Protein AF-A0A1I7JV05-F1 (afdb_monomer_lite)

pLDDT: mean 83.7, std 10.33, range [48.34, 94.06]

Secondary structure (DSSP, 8-state):
-EEEEEEEEEE-S-TTT--HHHHHHHHHHHHHHT-SEETTEEEEE----SSS-HHHHHHHHHHHHTT-EEEEEEETTEEEEEEEEEEEEE--

Radius of gyration: 12.63 Å; chains: 1; bounding box: 34×30×35 Å

Sequence (92 aa):
MKKYDITDMYSFLPKKELGLDNVKKIFLKSASNALNEIDGYTVIGYDEVSGYPENVVLLSQELISEKKKVAIIKKEDVVTAIVGYREIGRDG

Structure (mmCIF, N/CA/C/O backbone):
data_AF-A0A1I7JV05-F1
#
_entry.id   AF-A0A1I7JV05-F1
#
loop_
_atom_site.group_PDB
_atom_site.id
_atom_site.type_symbol
_atom_site.label_atom_id
_atom_site.label_alt_id
_atom_site.label_comp_id
_atom_site.label_asym_id
_atom_site.label_entity_id
_atom_site.label_seq_id
_atom_site.pdbx_PDB_ins_code
_atom_site.Cartn_x
_atom_site.Cartn_y
_atom_site.Cartn_z
_atom_site.occupancy
_atom_site.B_iso_or_equiv
_atom_site.auth_seq_id
_atom_site.auth_comp_id
_atom_site.auth_asym_id
_atom_site.auth_atom_id
_atom_site.pdbx_PDB_model_num
ATOM 1 N N . MET A 1 1 ? 14.388 7.260 -15.134 1.00 63.91 1 MET A N 1
ATOM 2 C CA . MET A 1 1 ? 13.488 7.204 -13.950 1.00 63.91 1 MET A CA 1
ATOM 3 C C . MET A 1 1 ? 13.014 5.769 -13.770 1.00 63.91 1 MET A C 1
ATOM 5 O O . MET A 1 1 ? 12.821 5.099 -14.778 1.00 63.91 1 MET A O 1
ATOM 9 N N . LYS A 1 2 ? 12.880 5.269 -12.534 1.00 71.75 2 LYS A N 1
ATOM 10 C CA . LYS A 1 2 ? 12.311 3.929 -12.311 1.00 71.75 2 LYS A CA 1
ATOM 11 C C . LYS A 1 2 ? 10.830 3.952 -12.683 1.00 71.75 2 LYS A C 1
ATOM 13 O O . LYS A 1 2 ? 10.121 4.862 -12.262 1.00 71.75 2 LYS A O 1
ATOM 18 N N . LYS A 1 3 ? 10.386 2.984 -13.482 1.00 81.81 3 LYS A N 1
ATOM 19 C CA . LYS A 1 3 ? 8.974 2.821 -13.829 1.00 81.81 3 LYS A CA 1
ATOM 20 C C . LYS A 1 3 ? 8.380 1.695 -12.988 1.00 81.81 3 LYS A C 1
ATOM 22 O O . LYS A 1 3 ? 8.968 0.619 -12.871 1.00 81.81 3 LYS A O 1
ATOM 27 N N . TYR A 1 4 ? 7.208 1.955 -12.424 1.00 86.81 4 TYR A N 1
ATOM 28 C CA . TYR A 1 4 ? 6.473 1.002 -11.603 1.00 86.81 4 TYR A CA 1
ATOM 29 C C . TYR A 1 4 ? 5.100 0.755 -12.213 1.00 86.81 4 TYR A C 1
ATOM 31 O O . TYR A 1 4 ? 4.422 1.699 -12.622 1.00 86.81 4 TYR A O 1
ATOM 39 N N . ASP A 1 5 ? 4.707 -0.509 -12.250 1.00 88.38 5 ASP A N 1
ATOM 40 C CA . ASP A 1 5 ? 3.361 -0.940 -12.599 1.00 88.38 5 ASP A CA 1
ATOM 41 C C . ASP A 1 5 ? 2.629 -1.350 -11.325 1.00 88.38 5 ASP A C 1
ATOM 43 O O . ASP A 1 5 ? 3.169 -2.109 -10.517 1.00 88.38 5 ASP A O 1
ATOM 47 N N . ILE A 1 6 ? 1.424 -0.819 -11.130 1.00 90.94 6 ILE A N 1
ATOM 48 C CA . ILE A 1 6 ? 0.578 -1.171 -9.991 1.00 90.94 6 ILE A CA 1
ATOM 49 C C . ILE A 1 6 ? -0.315 -2.325 -10.417 1.00 90.94 6 ILE A C 1
ATOM 51 O O . ILE A 1 6 ? -1.103 -2.182 -11.350 1.00 90.94 6 ILE A O 1
ATOM 55 N N . THR A 1 7 ? -0.206 -3.442 -9.710 1.00 90.75 7 THR A N 1
ATOM 56 C CA . THR A 1 7 ? -0.929 -4.677 -10.017 1.00 90.75 7 THR A CA 1
ATOM 57 C C . THR A 1 7 ? -2.220 -4.789 -9.241 1.00 90.75 7 THR A C 1
ATOM 59 O O . THR A 1 7 ? -3.224 -5.235 -9.781 1.00 90.75 7 THR A O 1
ATOM 62 N N . ASP A 1 8 ? -2.182 -4.361 -7.983 1.00 91.38 8 ASP A N 1
ATOM 63 C CA . ASP A 1 8 ? -3.247 -4.571 -7.019 1.00 91.38 8 ASP A CA 1
ATOM 64 C C . ASP A 1 8 ? -3.346 -3.340 -6.124 1.00 91.38 8 ASP A C 1
ATOM 66 O O . ASP A 1 8 ? -2.334 -2.745 -5.744 1.00 91.38 8 ASP A O 1
ATOM 70 N N . MET A 1 9 ? -4.571 -2.945 -5.789 1.00 91.00 9 MET A N 1
ATOM 71 C CA . MET A 1 9 ? -4.826 -1.845 -4.865 1.00 91.00 9 MET A CA 1
ATOM 72 C C . MET A 1 9 ? -5.990 -2.198 -3.955 1.00 91.00 9 MET A C 1
ATOM 74 O O . MET A 1 9 ? -7.114 -2.394 -4.417 1.00 91.00 9 MET A O 1
ATOM 78 N N . TYR A 1 10 ? -5.721 -2.197 -2.657 1.00 88.69 10 TYR A N 1
ATOM 79 C CA . TYR A 1 10 ? -6.720 -2.388 -1.617 1.00 88.69 10 TYR A CA 1
ATOM 80 C C . TYR A 1 10 ? -6.818 -1.096 -0.819 1.00 88.69 10 TYR A C 1
ATOM 82 O O . TYR A 1 10 ? -5.817 -0.639 -0.281 1.00 88.69 10 TYR A O 1
ATOM 90 N N . SER A 1 11 ? -8.000 -0.486 -0.764 1.00 86.81 11 SER A N 1
ATOM 91 C CA . SER A 1 11 ? -8.258 0.688 0.076 1.00 86.81 11 SER A CA 1
ATOM 92 C C . SER A 1 11 ? -9.158 0.278 1.231 1.00 86.81 11 SER A C 1
ATOM 94 O O . SER A 1 11 ? -10.191 -0.355 1.010 1.00 86.81 11 SER A O 1
ATOM 96 N N . PHE A 1 12 ? -8.767 0.645 2.447 1.00 84.75 12 PHE A N 1
ATOM 97 C CA . PHE A 1 12 ? -9.555 0.422 3.660 1.00 84.75 12 PHE A CA 1
ATOM 98 C C . PHE A 1 12 ? -10.394 1.640 4.040 1.00 84.75 12 PHE A C 1
ATOM 100 O O . PHE A 1 12 ? -11.236 1.553 4.930 1.00 84.75 12 PHE A O 1
ATOM 107 N N . LEU A 1 13 ? -10.196 2.769 3.355 1.00 80.38 13 LEU A N 1
ATOM 108 C CA . LEU A 1 13 ? -11.058 3.928 3.514 1.00 80.38 13 LEU A CA 1
ATOM 109 C C . LEU A 1 13 ? -12.346 3.778 2.700 1.00 80.38 13 LEU A C 1
ATOM 111 O O . LEU A 1 13 ? -12.340 3.221 1.595 1.00 80.38 13 LEU A O 1
ATOM 115 N N . PRO A 1 14 ? -13.461 4.350 3.182 1.00 71.12 14 PRO A N 1
ATOM 116 C CA . PRO A 1 14 ? -14.650 4.483 2.361 1.00 71.12 14 PRO A CA 1
ATOM 117 C C . PRO A 1 14 ? -14.316 5.307 1.109 1.00 71.12 14 PRO A C 1
ATOM 119 O O . PRO A 1 14 ? -13.577 6.291 1.167 1.00 71.12 14 PRO A O 1
ATOM 122 N N . LYS A 1 15 ? -14.905 4.935 -0.037 1.00 63.84 15 LYS A N 1
ATOM 123 C CA . LYS A 1 15 ? -14.617 5.520 -1.366 1.00 63.84 15 LYS A CA 1
ATOM 124 C C . LYS A 1 15 ? -14.620 7.056 -1.423 1.00 63.84 15 LYS A C 1
ATOM 126 O O . LYS A 1 15 ? -14.006 7.612 -2.328 1.00 63.84 15 LYS A O 1
ATOM 131 N N . LYS A 1 16 ? -15.308 7.737 -0.497 1.00 59.97 16 LYS A N 1
ATOM 132 C CA . LYS A 1 16 ? -15.365 9.205 -0.435 1.00 59.97 16 LYS A CA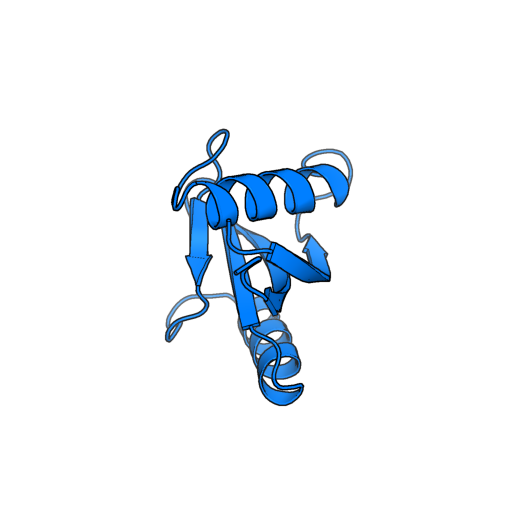 1
ATOM 133 C C . LYS A 1 16 ? -14.075 9.860 0.079 1.00 59.97 16 LYS A C 1
ATOM 135 O O . LYS A 1 16 ? -13.880 11.038 -0.183 1.00 59.97 16 LYS A O 1
ATOM 140 N N . GLU A 1 17 ? -13.246 9.146 0.842 1.00 66.81 17 GLU A N 1
ATOM 141 C CA . GLU A 1 17 ? -12.085 9.732 1.532 1.00 66.81 17 GLU A CA 1
ATOM 142 C C . GLU A 1 17 ? -10.790 9.567 0.734 1.00 66.81 17 GLU A C 1
ATOM 144 O O . GLU A 1 17 ? -10.000 10.504 0.631 1.00 66.81 17 GLU A O 1
ATOM 149 N N . LEU A 1 18 ? -10.595 8.406 0.102 1.00 71.44 18 LEU A N 1
ATOM 150 C CA . LEU A 1 18 ? -9.461 8.174 -0.786 1.00 71.44 18 LEU A CA 1
ATOM 151 C C . LEU A 1 18 ? -9.825 7.152 -1.867 1.00 71.44 18 LEU A C 1
ATOM 153 O O . LEU A 1 18 ? -9.864 5.943 -1.635 1.00 71.44 18 LEU A O 1
ATOM 157 N N . GLY A 1 19 ? -10.099 7.654 -3.070 1.00 80.50 19 GLY A N 1
ATOM 158 C CA . GLY A 1 19 ? -10.304 6.813 -4.246 1.00 80.50 19 GLY A CA 1
ATOM 159 C C . GLY A 1 19 ? -9.015 6.109 -4.688 1.00 80.50 19 GLY A C 1
ATOM 160 O O . GLY A 1 19 ? -7.908 6.584 -4.424 1.00 80.50 19 GLY A O 1
ATOM 161 N N . LEU A 1 20 ? -9.163 5.003 -5.422 1.00 84.06 20 LEU A N 1
ATOM 162 C CA . LEU A 1 20 ? -8.040 4.216 -5.953 1.00 84.06 20 LEU A CA 1
ATOM 163 C C . LEU A 1 20 ? -7.105 5.052 -6.849 1.00 84.06 20 LEU A C 1
ATOM 165 O O . LEU A 1 20 ? -5.890 4.872 -6.817 1.00 84.06 20 LEU A O 1
ATOM 169 N N . ASP A 1 21 ? -7.637 6.029 -7.588 1.00 87.38 21 A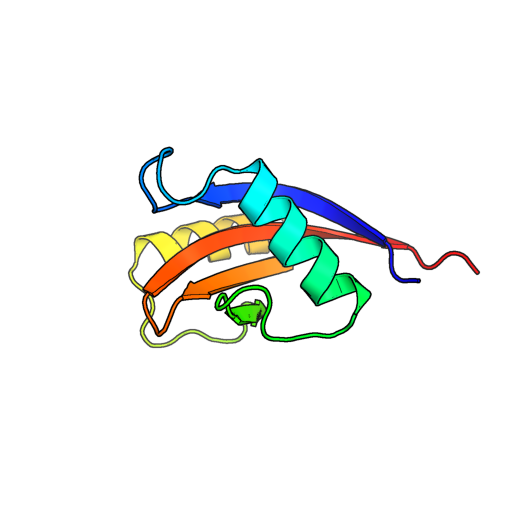SP A N 1
ATOM 170 C CA . ASP A 1 21 ? -6.830 6.968 -8.378 1.00 87.38 21 ASP A CA 1
ATOM 171 C C . ASP A 1 21 ? -5.878 7.812 -7.524 1.00 87.38 21 ASP A C 1
ATOM 173 O O . ASP A 1 21 ? -4.745 8.081 -7.932 1.00 87.38 21 ASP A O 1
ATOM 177 N N . ASN A 1 22 ? -6.310 8.222 -6.328 1.00 87.88 22 ASN A N 1
ATOM 178 C CA . ASN A 1 22 ? -5.464 8.990 -5.418 1.00 87.88 22 ASN A CA 1
ATOM 179 C C . ASN A 1 22 ? -4.397 8.096 -4.783 1.00 87.88 22 ASN A C 1
ATOM 181 O O . ASN A 1 22 ? -3.237 8.498 -4.752 1.00 87.88 22 ASN A O 1
ATOM 185 N N . VAL A 1 23 ? -4.753 6.869 -4.381 1.00 89.94 23 VAL A N 1
ATOM 186 C CA . VAL A 1 23 ? -3.796 5.839 -3.925 1.00 89.94 23 VAL A CA 1
ATOM 187 C C . VAL A 1 23 ? -2.687 5.645 -4.964 1.00 89.94 23 VAL A C 1
ATOM 189 O O . VAL A 1 23 ? -1.502 5.757 -4.646 1.00 89.94 23 VAL A O 1
ATOM 192 N N . LYS A 1 24 ? -3.066 5.455 -6.235 1.00 90.56 24 LYS A N 1
ATOM 193 C CA . LYS A 1 24 ? -2.127 5.311 -7.354 1.00 90.56 24 LYS A CA 1
ATOM 194 C C . LYS A 1 24 ? -1.214 6.525 -7.508 1.00 90.56 24 LYS A C 1
ATOM 196 O O . LYS A 1 24 ? -0.005 6.363 -7.660 1.00 90.56 24 LYS A O 1
ATOM 201 N N . LYS A 1 25 ? -1.765 7.742 -7.464 1.00 90.06 25 LYS A N 1
ATOM 202 C CA . LYS A 1 25 ? -0.977 8.982 -7.578 1.00 90.06 25 LYS A CA 1
ATOM 203 C C . LYS A 1 25 ? 0.015 9.144 -6.428 1.00 90.06 25 LYS A C 1
ATOM 205 O O . LYS A 1 25 ? 1.164 9.489 -6.691 1.00 90.06 25 LYS A O 1
ATOM 210 N N . ILE A 1 26 ? -0.415 8.889 -5.192 1.00 90.94 26 ILE A N 1
ATOM 211 C CA . ILE A 1 26 ? 0.424 8.960 -3.987 1.00 90.94 26 ILE A CA 1
ATOM 212 C C . ILE A 1 26 ? 1.598 7.991 -4.121 1.00 90.94 26 ILE A C 1
ATOM 214 O O . ILE A 1 26 ? 2.752 8.411 -4.036 1.00 90.94 26 ILE A O 1
ATOM 218 N N . PHE A 1 27 ? 1.312 6.723 -4.432 1.00 91.12 27 PHE A N 1
ATOM 219 C CA . PHE A 1 27 ? 2.342 5.704 -4.610 1.00 91.12 27 PHE A CA 1
ATOM 220 C C . PHE A 1 27 ? 3.325 6.066 -5.730 1.00 91.12 27 PHE A C 1
ATOM 222 O O . PHE A 1 27 ? 4.534 6.070 -5.513 1.00 91.12 27 PHE A O 1
ATOM 229 N N . LEU A 1 28 ? 2.832 6.424 -6.921 1.00 89.62 28 LEU A N 1
ATOM 230 C CA . LEU A 1 28 ? 3.704 6.748 -8.054 1.00 89.62 28 LEU A CA 1
ATOM 231 C C . LEU A 1 28 ? 4.567 7.983 -7.782 1.00 89.62 28 LEU A C 1
ATOM 233 O O . LEU A 1 28 ? 5.747 7.979 -8.135 1.00 89.62 28 LEU A O 1
ATOM 237 N N . LYS A 1 29 ? 4.016 9.024 -7.140 1.00 89.94 29 LYS A N 1
ATOM 238 C CA . LYS A 1 29 ? 4.790 10.202 -6.725 1.00 89.94 29 LYS A CA 1
ATOM 239 C C . LYS A 1 29 ? 5.870 9.822 -5.716 1.00 89.94 29 LYS A C 1
ATOM 241 O O . LYS A 1 29 ? 7.018 10.214 -5.916 1.00 89.94 29 LYS A O 1
ATOM 246 N N . SER A 1 30 ? 5.518 9.057 -4.683 1.00 89.44 30 SER A N 1
ATOM 247 C CA . SER A 1 30 ? 6.455 8.570 -3.669 1.00 89.44 30 SER A CA 1
ATOM 248 C C . SER A 1 30 ? 7.594 7.771 -4.308 1.00 89.44 30 SER A C 1
ATOM 250 O O . SER A 1 30 ? 8.761 8.143 -4.189 1.00 89.44 30 SER A O 1
ATOM 252 N N . ALA A 1 31 ? 7.260 6.744 -5.090 1.00 85.12 31 ALA A N 1
ATOM 253 C CA . ALA A 1 31 ? 8.228 5.832 -5.683 1.00 85.12 31 ALA A CA 1
ATOM 254 C C . ALA A 1 31 ? 9.114 6.499 -6.752 1.00 85.12 31 ALA A C 1
ATOM 256 O O . ALA A 1 31 ? 10.278 6.122 -6.914 1.00 85.12 31 ALA A O 1
ATOM 257 N N . SER A 1 32 ? 8.584 7.490 -7.479 1.00 82.25 32 SER A N 1
ATOM 258 C CA . SER A 1 32 ? 9.335 8.225 -8.510 1.00 82.25 32 SER A CA 1
ATOM 259 C C . SER A 1 32 ? 10.278 9.272 -7.924 1.00 82.25 32 SER A C 1
ATOM 261 O O . SER A 1 32 ? 11.359 9.475 -8.470 1.00 82.25 32 SER A O 1
ATOM 263 N N . ASN A 1 33 ? 9.879 9.925 -6.830 1.00 80.81 33 ASN A N 1
ATOM 264 C CA . ASN A 1 33 ? 10.658 10.992 -6.193 1.00 80.81 33 ASN A CA 1
ATOM 265 C C . ASN A 1 33 ? 11.456 10.507 -4.972 1.00 80.81 33 ASN A C 1
ATOM 267 O O . ASN A 1 33 ? 12.113 11.318 -4.329 1.00 80.81 33 ASN A O 1
ATOM 271 N N . ALA A 1 34 ? 11.391 9.209 -4.648 1.00 78.94 34 ALA A N 1
ATOM 272 C CA . ALA A 1 34 ? 11.942 8.631 -3.419 1.00 78.94 34 ALA A CA 1
ATOM 273 C C . ALA A 1 34 ? 11.476 9.380 -2.151 1.00 78.94 34 ALA A C 1
ATOM 275 O O . ALA A 1 34 ? 12.241 9.577 -1.209 1.00 78.94 34 ALA A O 1
ATOM 276 N N . LEU A 1 35 ? 10.213 9.817 -2.153 1.00 82.88 35 LEU A N 1
ATOM 277 C CA . LEU A 1 35 ? 9.588 10.514 -1.032 1.00 82.88 35 LEU A CA 1
ATOM 278 C C . LEU A 1 35 ? 8.808 9.516 -0.188 1.00 82.88 35 LEU A C 1
ATOM 280 O O . LEU A 1 35 ? 7.989 8.768 -0.717 1.00 82.88 35 LEU A O 1
ATOM 284 N N . ASN A 1 36 ? 9.010 9.551 1.124 1.00 82.50 36 ASN A N 1
ATOM 285 C CA . ASN A 1 36 ? 8.262 8.702 2.050 1.00 82.50 36 ASN A CA 1
ATOM 286 C C . ASN A 1 36 ? 6.906 9.302 2.429 1.00 82.50 36 ASN A C 1
ATOM 288 O O . ASN A 1 36 ? 6.077 8.584 2.968 1.00 82.50 36 ASN A O 1
ATOM 292 N N . GLU A 1 37 ? 6.658 10.582 2.143 1.00 87.19 37 GLU A N 1
ATOM 293 C CA . GLU A 1 37 ? 5.407 11.265 2.470 1.00 87.19 37 GLU A CA 1
ATOM 294 C C . GLU A 1 37 ? 4.915 12.111 1.292 1.00 87.19 37 GLU A C 1
ATOM 296 O O . GLU A 1 37 ? 5.690 12.841 0.672 1.00 87.19 37 GLU A O 1
ATOM 301 N N . ILE A 1 38 ? 3.624 11.996 0.974 1.00 89.31 38 ILE A N 1
ATOM 302 C CA . ILE A 1 38 ? 2.938 12.728 -0.093 1.00 89.31 38 ILE A CA 1
ATOM 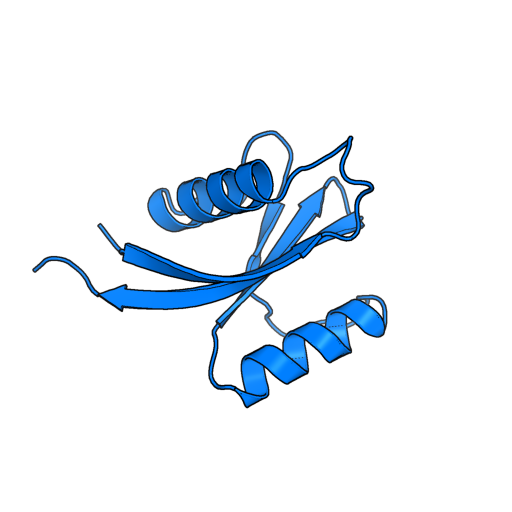303 C C . ILE A 1 38 ? 1.557 13.133 0.420 1.00 89.31 38 ILE A C 1
ATOM 305 O O . ILE A 1 38 ? 0.763 12.269 0.783 1.00 89.31 38 ILE A O 1
ATOM 309 N N . ASP A 1 39 ? 1.250 14.432 0.418 1.00 85.44 39 ASP A N 1
ATOM 310 C CA . ASP A 1 39 ? -0.083 14.946 0.774 1.00 85.44 39 ASP A CA 1
ATOM 311 C C . ASP A 1 39 ? -0.576 14.455 2.168 1.00 85.44 39 ASP A C 1
ATOM 313 O O . ASP A 1 39 ? -1.764 14.205 2.373 1.00 85.44 39 ASP A O 1
ATOM 317 N N . GLY A 1 40 ? 0.347 14.281 3.127 1.00 87.12 40 GLY A N 1
ATOM 318 C CA . GLY A 1 40 ? 0.070 13.770 4.481 1.00 87.12 40 GLY A CA 1
ATOM 319 C C . GLY A 1 40 ? -0.070 12.245 4.591 1.00 87.12 40 GLY A C 1
ATOM 320 O O . GLY A 1 40 ? -0.390 11.737 5.665 1.00 87.12 40 GLY A O 1
ATOM 321 N N . TYR A 1 41 ? 0.162 11.510 3.501 1.00 90.38 41 TYR A N 1
ATOM 322 C CA . TYR A 1 41 ? 0.207 10.050 3.485 1.00 90.38 41 TYR A CA 1
ATOM 323 C C . TYR A 1 41 ? 1.647 9.560 3.444 1.00 90.38 41 TYR A C 1
ATOM 325 O O . TYR A 1 41 ? 2.409 9.932 2.551 1.00 90.38 41 TYR A O 1
ATOM 333 N N . THR A 1 42 ? 2.001 8.671 4.364 1.00 90.50 42 THR A N 1
ATOM 334 C CA . THR A 1 42 ? 3.292 7.991 4.363 1.00 90.50 42 THR A CA 1
ATOM 335 C C . THR A 1 42 ? 3.212 6.725 3.514 1.00 90.50 42 THR A C 1
ATOM 337 O O . THR A 1 42 ? 2.295 5.922 3.681 1.00 90.50 42 THR A O 1
ATOM 340 N N . VAL A 1 43 ? 4.187 6.523 2.633 1.00 90.56 43 VAL A N 1
ATOM 341 C CA . VAL A 1 43 ? 4.341 5.315 1.817 1.00 90.56 43 VAL A CA 1
ATOM 342 C C . VAL A 1 43 ? 5.589 4.580 2.281 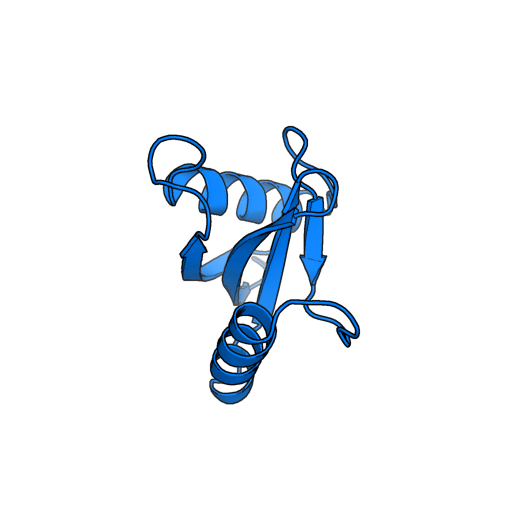1.00 90.56 43 VAL A C 1
ATOM 344 O O . VAL A 1 43 ? 6.683 5.141 2.277 1.00 90.56 43 VAL A O 1
ATOM 347 N N . ILE A 1 44 ? 5.424 3.324 2.676 1.00 89.31 44 ILE A N 1
ATOM 348 C CA . ILE A 1 44 ? 6.509 2.473 3.169 1.00 89.31 44 ILE A CA 1
ATOM 349 C C . ILE A 1 44 ? 6.478 1.120 2.467 1.00 89.31 44 ILE A C 1
ATOM 351 O O . ILE A 1 44 ? 5.417 0.636 2.071 1.00 89.31 44 ILE A O 1
ATOM 355 N N . GLY A 1 45 ? 7.649 0.511 2.291 1.00 86.56 45 GLY A N 1
ATOM 356 C CA . GLY A 1 45 ? 7.728 -0.883 1.869 1.00 86.56 45 GLY A CA 1
ATOM 357 C C . GLY A 1 45 ? 7.166 -1.801 2.952 1.00 86.56 45 GLY A C 1
ATOM 358 O O . GLY A 1 45 ? 7.212 -1.470 4.137 1.00 86.56 45 GLY A O 1
ATOM 359 N N . TYR A 1 46 ? 6.634 -2.949 2.545 1.00 79.38 46 TYR A N 1
ATOM 360 C CA . TYR A 1 46 ? 6.321 -4.019 3.484 1.00 79.38 46 TYR A CA 1
ATOM 361 C C . TYR A 1 46 ? 7.627 -4.699 3.918 1.00 79.38 46 TYR A C 1
ATOM 363 O O . TYR A 1 46 ? 8.112 -5.601 3.239 1.00 79.38 46 TYR A O 1
ATOM 371 N N . ASP A 1 47 ? 8.213 -4.225 5.014 1.00 68.12 47 ASP A N 1
ATOM 372 C CA . ASP A 1 47 ? 9.366 -4.840 5.671 1.00 68.12 47 ASP A CA 1
ATOM 373 C C . ASP A 1 47 ? 8.931 -5.174 7.106 1.00 68.12 47 ASP A C 1
ATOM 375 O O . ASP A 1 47 ? 8.534 -4.282 7.852 1.00 68.12 47 ASP A O 1
ATOM 379 N N . GLU A 1 48 ? 8.862 -6.474 7.404 1.00 56.16 48 GLU A N 1
ATOM 380 C CA . GLU A 1 48 ? 8.591 -7.096 8.712 1.00 56.16 48 GLU A CA 1
ATOM 381 C C . GLU A 1 48 ? 7.647 -6.345 9.666 1.00 56.16 48 GLU A C 1
ATOM 383 O O . GLU A 1 48 ? 8.060 -5.549 10.511 1.00 56.16 48 GLU A O 1
ATOM 388 N N . VAL A 1 49 ? 6.347 -6.651 9.583 1.00 59.81 49 VAL A N 1
ATOM 389 C CA . VAL A 1 49 ? 5.349 -5.917 10.361 1.00 59.81 49 VAL A CA 1
ATOM 390 C C . VAL A 1 49 ? 4.856 -6.662 11.587 1.00 59.81 49 VAL A C 1
ATOM 392 O O . VAL A 1 49 ? 3.908 -7.442 11.537 1.00 59.81 49 VAL A O 1
ATOM 395 N N . SER A 1 50 ? 5.457 -6.344 12.728 1.00 61.84 50 SER A N 1
ATOM 396 C CA . SER A 1 50 ? 4.755 -6.454 14.005 1.00 61.84 50 SER A CA 1
ATOM 397 C C . SER A 1 50 ? 3.856 -5.229 14.181 1.00 61.84 50 SER A C 1
ATOM 399 O O . SER A 1 50 ? 4.339 -4.101 14.150 1.00 61.84 50 SER A O 1
ATOM 401 N N . GLY A 1 51 ? 2.550 -5.441 14.365 1.00 75.88 51 GLY A N 1
ATOM 402 C CA . GLY A 1 51 ? 1.602 -4.381 14.740 1.00 75.88 51 GLY A CA 1
ATOM 403 C C . GLY A 1 51 ? 0.588 -3.947 13.675 1.00 75.88 51 GLY A C 1
ATOM 404 O O . GLY A 1 51 ? -0.264 -3.120 13.988 1.00 75.88 51 GLY A O 1
ATOM 405 N N . TYR A 1 52 ? 0.609 -4.503 12.455 1.00 84.19 52 TYR A N 1
ATOM 406 C CA . TYR A 1 52 ? -0.514 -4.315 11.522 1.00 84.19 52 TYR A CA 1
ATOM 407 C C . TYR A 1 52 ? -1.683 -5.248 11.832 1.00 84.19 52 TYR A C 1
ATOM 409 O O . TYR A 1 52 ? -1.481 -6.350 12.347 1.00 84.19 52 TYR A O 1
ATOM 417 N N . PRO A 1 53 ? -2.914 -4.826 11.499 1.00 85.31 53 PRO A N 1
ATOM 418 C CA . PRO A 1 53 ? -4.077 -5.680 11.653 1.00 85.31 53 PRO A CA 1
ATOM 419 C C . PRO A 1 53 ? -3.988 -6.891 10.712 1.00 85.31 53 PRO A C 1
ATOM 421 O O . PRO A 1 53 ? -3.397 -6.824 9.631 1.00 85.31 53 PRO A O 1
ATOM 424 N N . GLU A 1 54 ? -4.584 -8.007 11.131 1.00 86.81 54 GLU A N 1
ATOM 425 C CA . GLU A 1 54 ? -4.461 -9.316 10.471 1.00 86.81 54 GLU A CA 1
ATOM 426 C C . GLU A 1 54 ? -4.812 -9.269 8.977 1.00 86.81 54 GLU A C 1
ATOM 428 O O . GLU A 1 54 ? -4.104 -9.834 8.149 1.00 86.81 54 GLU A O 1
ATOM 433 N N . ASN A 1 55 ? -5.844 -8.512 8.604 1.00 87.50 55 ASN A N 1
ATOM 434 C CA . ASN A 1 55 ? -6.253 -8.336 7.211 1.00 87.50 55 ASN A CA 1
ATOM 435 C C . ASN A 1 55 ? -5.163 -7.689 6.338 1.00 87.50 55 ASN A C 1
ATOM 437 O O . ASN A 1 55 ? -5.018 -8.051 5.173 1.00 87.50 55 ASN A O 1
ATOM 441 N N . VAL A 1 56 ? -4.391 -6.742 6.881 1.00 88.31 56 VAL A N 1
ATOM 442 C CA . VAL A 1 56 ? -3.284 -6.097 6.157 1.00 88.31 56 VAL A CA 1
ATOM 443 C C . VAL A 1 56 ? -2.136 -7.078 5.968 1.00 88.31 56 VAL A C 1
ATOM 445 O O . VAL A 1 56 ? -1.552 -7.137 4.884 1.00 88.31 56 VAL A O 1
ATOM 448 N N . VAL A 1 57 ? -1.834 -7.862 7.006 1.00 89.44 57 VAL A N 1
ATOM 449 C CA . VAL A 1 57 ? -0.784 -8.885 6.970 1.00 89.44 57 VAL A CA 1
ATOM 450 C C . VAL A 1 57 ? -1.127 -9.963 5.944 1.00 89.44 57 VAL A C 1
ATOM 452 O O . VAL A 1 57 ? -0.301 -10.246 5.080 1.00 89.44 57 VAL A O 1
ATOM 455 N N . LEU A 1 58 ? -2.349 -10.504 5.980 1.00 89.12 58 LEU A N 1
ATOM 456 C CA . LEU A 1 58 ? -2.806 -11.540 5.049 1.00 89.12 58 LEU A CA 1
ATOM 457 C C . LEU A 1 58 ? -2.734 -11.067 3.593 1.00 89.12 58 LEU A C 1
ATOM 459 O O . LEU A 1 58 ? -2.064 -11.706 2.786 1.00 89.12 58 LEU A O 1
ATOM 463 N N . LEU A 1 59 ? -3.313 -9.903 3.274 1.00 90.25 59 LEU A N 1
ATOM 464 C CA . LEU A 1 59 ? -3.278 -9.354 1.911 1.00 90.25 59 LEU A CA 1
ATOM 465 C C . LEU A 1 59 ? -1.847 -9.104 1.422 1.00 90.25 59 LEU A C 1
ATOM 467 O O . LEU A 1 59 ? -1.518 -9.367 0.266 1.00 90.25 59 LEU A O 1
ATOM 471 N N . SER A 1 60 ? -0.978 -8.602 2.299 1.00 89.88 60 SER A N 1
ATOM 472 C CA . SER A 1 60 ? 0.423 -8.366 1.947 1.00 89.88 60 SER A CA 1
ATOM 473 C C . SER A 1 60 ? 1.161 -9.680 1.692 1.00 89.88 60 SER A C 1
ATOM 475 O O . SER A 1 60 ? 1.910 -9.779 0.722 1.00 89.88 60 SER A O 1
ATOM 477 N N . GLN A 1 61 ? 0.922 -10.707 2.514 1.00 89.88 61 GLN A N 1
ATOM 478 C CA . GLN A 1 61 ? 1.498 -12.036 2.316 1.00 89.88 61 GLN A CA 1
ATOM 479 C C . GLN A 1 61 ? 1.009 -12.699 1.026 1.00 89.88 61 GLN A C 1
ATOM 481 O O . GLN A 1 61 ? 1.826 -13.301 0.331 1.00 89.88 61 GLN A O 1
ATOM 486 N N . GLU A 1 62 ? -0.270 -12.562 0.667 1.00 91.19 62 GLU A N 1
ATOM 487 C CA . GLU A 1 62 ? -0.799 -13.070 -0.607 1.00 91.19 62 GLU A CA 1
ATOM 488 C C . GLU A 1 62 ? -0.059 -12.451 -1.800 1.00 91.19 62 GLU A C 1
ATOM 490 O O . GLU A 1 62 ? 0.477 -13.175 -2.642 1.00 91.19 62 GLU A O 1
ATOM 495 N N . LEU A 1 63 ? 0.089 -11.123 -1.818 1.00 91.12 63 LEU A N 1
ATOM 496 C CA . LEU A 1 63 ? 0.819 -10.421 -2.879 1.00 91.12 63 LEU A CA 1
ATOM 497 C C . LEU A 1 63 ? 2.299 -10.839 -2.944 1.00 91.12 63 LEU A C 1
ATOM 499 O O . LEU A 1 63 ? 2.854 -11.013 -4.032 1.00 91.12 63 LEU A O 1
ATOM 503 N N . ILE A 1 64 ? 2.947 -11.029 -1.793 1.00 89.75 64 ILE A N 1
ATOM 504 C CA . ILE A 1 64 ? 4.342 -11.494 -1.720 1.00 89.75 64 ILE A CA 1
ATOM 505 C C . ILE A 1 64 ? 4.466 -12.937 -2.218 1.00 89.75 64 ILE A C 1
ATOM 507 O O . ILE A 1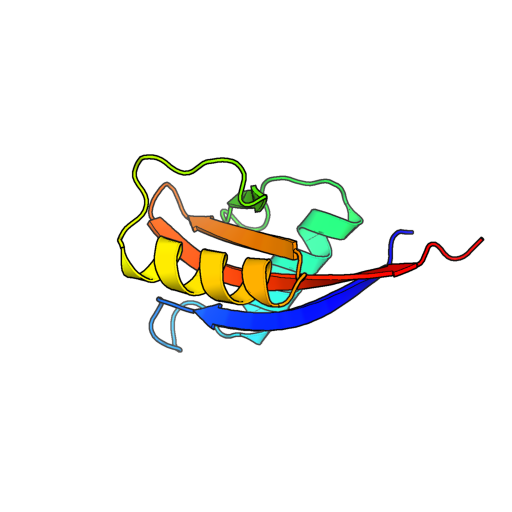 64 ? 5.416 -13.252 -2.939 1.00 89.75 64 ILE A O 1
ATOM 511 N N . SER A 1 65 ? 3.501 -13.801 -1.892 1.00 90.19 65 SER A N 1
ATOM 512 C CA . SER A 1 65 ? 3.423 -15.182 -2.385 1.00 90.19 65 SER A CA 1
ATOM 513 C C . SER A 1 65 ? 3.309 -15.225 -3.915 1.00 90.19 65 SER A C 1
ATOM 515 O O . SER A 1 65 ? 3.956 -16.036 -4.579 1.00 90.19 65 SER A O 1
ATOM 517 N N . GLU A 1 66 ? 2.603 -14.256 -4.505 1.00 90.12 66 GLU A N 1
ATOM 518 C CA . GLU A 1 66 ? 2.555 -14.028 -5.956 1.00 90.12 66 GLU A CA 1
ATOM 519 C C . GLU A 1 66 ? 3.834 -13.389 -6.545 1.00 90.12 66 GLU A C 1
ATOM 521 O O . GLU A 1 66 ? 3.875 -13.054 -7.732 1.00 90.12 66 GLU A O 1
ATOM 526 N N . LYS A 1 67 ? 4.900 -13.224 -5.748 1.00 87.38 67 LYS A N 1
ATOM 527 C CA . LYS A 1 67 ? 6.171 -12.566 -6.112 1.00 87.38 67 LYS A CA 1
ATOM 528 C C . LYS A 1 67 ? 6.023 -11.084 -6.481 1.00 87.38 67 LYS A C 1
ATOM 530 O O . LYS A 1 67 ? 6.838 -10.549 -7.241 1.00 87.38 67 LYS A O 1
ATOM 535 N N . LYS A 1 68 ? 5.002 -10.404 -5.957 1.00 89.31 68 LYS A N 1
ATOM 536 C CA . LYS A 1 68 ? 4.804 -8.957 -6.126 1.00 89.31 68 LYS A CA 1
ATOM 537 C C . LYS A 1 68 ? 5.490 -8.201 -4.986 1.00 89.31 68 LYS A C 1
ATOM 539 O O . LYS A 1 68 ? 5.678 -8.731 -3.893 1.00 89.31 68 LYS A O 1
ATOM 544 N N . LYS A 1 69 ? 5.871 -6.945 -5.235 1.00 90.81 69 LYS A N 1
ATOM 545 C CA . LYS A 1 69 ? 6.304 -6.036 -4.165 1.00 90.81 69 LYS A CA 1
ATOM 546 C C . LYS A 1 69 ? 5.082 -5.371 -3.552 1.00 90.81 69 LYS A C 1
ATOM 548 O O . LYS A 1 69 ? 4.106 -5.120 -4.255 1.00 90.81 69 LYS A O 1
ATOM 553 N N . VAL A 1 70 ? 5.157 -5.065 -2.262 1.00 91.88 70 VAL A N 1
ATOM 554 C CA . VAL A 1 70 ? 4.049 -4.470 -1.514 1.00 91.88 70 VAL A CA 1
ATOM 555 C C . VAL A 1 70 ? 4.492 -3.153 -0.898 1.00 91.88 70 VAL A C 1
ATOM 557 O O . VAL A 1 70 ? 5.558 -3.065 -0.286 1.00 91.88 70 VAL A O 1
ATOM 560 N N . ALA A 1 71 ? 3.667 -2.128 -1.080 1.00 91.44 71 ALA A N 1
ATOM 561 C CA . ALA A 1 71 ? 3.779 -0.852 -0.398 1.00 91.44 71 ALA A CA 1
ATOM 562 C C . ALA A 1 71 ? 2.526 -0.605 0.440 1.00 91.44 71 ALA A C 1
ATOM 564 O O . ALA A 1 71 ? 1.401 -0.850 -0.003 1.00 91.44 71 ALA A O 1
ATOM 565 N N . ILE A 1 72 ? 2.735 -0.092 1.644 1.00 91.25 72 ILE A N 1
ATOM 566 C CA . ILE A 1 72 ? 1.685 0.286 2.579 1.00 91.25 72 ILE A CA 1
ATOM 567 C C . ILE A 1 72 ? 1.581 1.803 2.572 1.00 91.25 72 ILE A C 1
ATOM 569 O O . ILE A 1 72 ? 2.581 2.508 2.720 1.00 91.25 72 ILE A O 1
ATOM 573 N N . ILE A 1 73 ? 0.362 2.300 2.394 1.00 90.88 73 ILE A N 1
ATOM 574 C CA . ILE A 1 73 ? 0.039 3.714 2.520 1.00 90.88 73 ILE A CA 1
ATOM 575 C C . ILE A 1 73 ? -0.680 3.905 3.845 1.00 90.88 73 ILE A C 1
ATOM 577 O O . ILE A 1 73 ? -1.736 3.308 4.078 1.00 90.88 73 ILE A O 1
ATOM 581 N N . LYS A 1 74 ? -0.123 4.760 4.696 1.00 89.62 74 LYS A N 1
ATOM 582 C CA . LYS A 1 74 ? -0.703 5.127 5.984 1.00 89.62 74 LYS A CA 1
ATOM 583 C C . LYS A 1 74 ? -0.920 6.627 6.084 1.00 89.62 74 LYS A C 1
ATOM 585 O O . LYS A 1 74 ? -0.236 7.407 5.425 1.00 89.62 74 LYS A O 1
ATOM 590 N N . LYS A 1 75 ? -1.848 7.023 6.942 1.00 89.12 75 LYS A N 1
ATOM 591 C CA . LYS A 1 75 ? -2.039 8.412 7.350 1.00 89.12 75 LYS A CA 1
ATOM 592 C C . LYS A 1 75 ? -1.966 8.473 8.865 1.00 89.12 7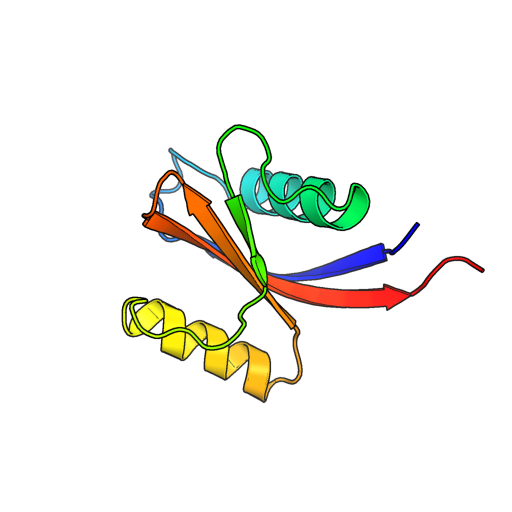5 LYS A C 1
ATOM 594 O O . LYS A 1 75 ? -2.720 7.761 9.524 1.00 89.12 75 LYS A O 1
ATOM 599 N N . GLU A 1 76 ? -1.049 9.292 9.376 1.00 83.94 76 GLU A N 1
ATOM 600 C CA . GLU A 1 76 ? -0.696 9.415 10.800 1.00 83.94 76 GLU A CA 1
ATOM 601 C C . GLU A 1 76 ? -0.164 8.092 11.386 1.00 83.94 76 GLU A C 1
ATOM 603 O O . GLU A 1 76 ? 1.041 7.960 11.576 1.00 83.94 76 GLU A O 1
ATOM 608 N N . ASP A 1 77 ? -1.021 7.084 11.561 1.00 80.50 77 ASP A N 1
ATOM 609 C CA . ASP A 1 77 ? -0.633 5.697 11.871 1.00 80.50 77 ASP A CA 1
ATOM 610 C C . ASP A 1 77 ? -1.637 4.638 11.362 1.00 80.50 77 ASP A C 1
ATOM 612 O O . ASP A 1 77 ? -1.466 3.436 11.548 1.00 80.50 77 ASP A O 1
ATOM 616 N N . VAL A 1 78 ? -2.695 5.061 10.664 1.00 86.88 78 VAL A N 1
ATOM 617 C CA . VAL A 1 78 ? -3.749 4.161 10.188 1.00 86.88 78 VAL A CA 1
ATOM 618 C C . VAL A 1 78 ? -3.430 3.685 8.778 1.00 86.88 78 VAL A C 1
ATOM 620 O O . VAL A 1 78 ? -3.276 4.494 7.853 1.00 86.88 78 VAL A O 1
ATOM 623 N N . VAL A 1 79 ? -3.375 2.363 8.590 1.00 89.00 79 VAL A N 1
ATOM 624 C CA . VAL A 1 79 ? -3.234 1.763 7.258 1.00 89.00 79 VAL A CA 1
ATOM 625 C C . VAL A 1 79 ? -4.457 2.112 6.425 1.00 89.00 79 VAL A C 1
ATOM 627 O O . VAL A 1 79 ? -5.588 1.739 6.721 1.00 89.00 79 VAL A O 1
ATOM 630 N N . THR A 1 80 ? -4.199 2.860 5.367 1.00 90.00 80 THR A N 1
ATOM 631 C CA . THR A 1 80 ? -5.216 3.447 4.506 1.00 90.00 80 THR A CA 1
ATOM 632 C C . THR A 1 80 ? -5.386 2.619 3.240 1.00 90.00 80 THR A C 1
ATOM 634 O O . THR A 1 80 ? -6.508 2.378 2.795 1.00 90.00 80 THR A O 1
ATOM 637 N N . ALA A 1 81 ? -4.269 2.172 2.663 1.00 91.31 81 ALA A N 1
ATOM 638 C CA . ALA A 1 81 ? -4.267 1.353 1.465 1.00 91.31 81 ALA A CA 1
ATOM 639 C C . ALA A 1 81 ? -3.027 0.453 1.376 1.00 91.31 81 ALA A C 1
ATOM 641 O O . ALA A 1 81 ? -1.980 0.752 1.952 1.00 91.31 81 ALA A O 1
ATOM 642 N N . ILE A 1 82 ? -3.150 -0.622 0.603 1.00 92.06 82 ILE A N 1
ATOM 643 C CA . ILE A 1 82 ? -2.069 -1.529 0.211 1.00 92.06 82 ILE A CA 1
ATOM 644 C C . ILE A 1 82 ? -1.955 -1.483 -1.304 1.00 92.06 82 ILE A C 1
ATOM 646 O O . ILE A 1 82 ? -2.960 -1.546 -2.016 1.00 92.06 82 ILE A O 1
ATOM 650 N N . VAL A 1 83 ? -0.723 -1.389 -1.788 1.00 92.75 83 VAL A N 1
ATOM 651 C CA . VAL A 1 83 ? -0.402 -1.356 -3.210 1.00 92.75 83 VAL A CA 1
ATOM 652 C C . VAL A 1 83 ? 0.533 -2.513 -3.531 1.00 92.75 83 VAL A C 1
ATOM 654 O O . VAL A 1 83 ? 1.670 -2.550 -3.065 1.00 92.75 83 VAL A O 1
ATOM 657 N N . GLY A 1 84 ? 0.055 -3.442 -4.354 1.00 94.06 84 GLY A N 1
ATOM 658 C CA . GLY A 1 84 ? 0.892 -4.421 -5.034 1.00 94.06 84 GLY A CA 1
ATOM 659 C C . GLY A 1 84 ? 1.499 -3.791 -6.282 1.00 94.06 84 GLY A C 1
ATOM 660 O O . GLY A 1 84 ? 0.795 -3.149 -7.065 1.00 94.06 84 GLY A O 1
ATOM 661 N N . TYR A 1 85 ? 2.807 -3.931 -6.471 1.00 92.19 85 TYR A N 1
ATOM 662 C CA . TYR A 1 85 ? 3.496 -3.336 -7.609 1.00 92.19 85 TYR A CA 1
ATOM 663 C C . TYR A 1 85 ? 4.667 -4.177 -8.116 1.00 92.19 85 TYR A C 1
ATOM 665 O O . TYR A 1 85 ? 5.234 -5.025 -7.421 1.00 92.19 85 TYR A O 1
ATOM 673 N N . ARG A 1 86 ? 5.056 -3.899 -9.362 1.00 89.50 86 ARG A N 1
ATOM 674 C CA . ARG A 1 86 ? 6.237 -4.459 -10.032 1.00 89.50 86 ARG A CA 1
ATOM 675 C C . ARG A 1 86 ? 7.098 -3.328 -10.575 1.00 89.50 86 ARG A C 1
ATOM 677 O O . ARG A 1 86 ? 6.590 -2.310 -11.038 1.00 89.50 86 ARG A O 1
ATOM 684 N N . GLU A 1 87 ? 8.411 -3.511 -10.543 1.00 85.75 87 GLU A N 1
ATOM 685 C CA . GLU A 1 87 ? 9.330 -2.630 -11.267 1.00 85.75 87 GLU A CA 1
ATOM 686 C C . GLU A 1 87 ? 9.376 -3.110 -12.724 1.00 85.75 87 GLU A C 1
ATOM 688 O O . GLU A 1 87 ? 9.763 -4.248 -12.979 1.00 85.75 87 GLU A O 1
ATOM 693 N N . ILE A 1 88 ? 8.937 -2.275 -13.670 1.00 81.94 88 ILE A N 1
ATOM 694 C CA . ILE A 1 88 ? 8.862 -2.633 -15.102 1.00 81.94 88 ILE A CA 1
ATOM 695 C C . ILE A 1 88 ? 10.117 -2.231 -15.891 1.00 81.94 88 ILE A C 1
ATOM 697 O O . ILE A 1 88 ? 10.192 -2.462 -17.093 1.00 81.94 88 ILE A O 1
ATOM 701 N N . GLY A 1 89 ? 11.114 -1.652 -15.216 1.00 66.75 89 GLY A N 1
ATOM 702 C CA . GLY A 1 89 ? 12.432 -1.351 -15.773 1.00 66.75 89 GLY A CA 1
ATOM 703 C C . GLY A 1 89 ? 12.957 0.044 -15.420 1.00 66.75 89 GLY A C 1
ATOM 704 O O . GLY A 1 89 ? 12.246 0.910 -14.894 1.00 66.75 89 GLY A O 1
ATOM 705 N N . ARG A 1 90 ? 14.238 0.262 -15.735 1.00 57.16 90 ARG A N 1
ATOM 706 C CA . ARG A 1 90 ? 14.851 1.585 -15.915 1.00 57.16 90 ARG A CA 1
ATOM 707 C C . ARG A 1 90 ? 14.979 1.793 -17.422 1.00 57.16 90 ARG A C 1
ATOM 709 O O . ARG A 1 90 ? 15.583 0.950 -18.072 1.00 57.16 90 ARG A O 1
ATOM 716 N N . ASP A 1 91 ? 14.425 2.882 -17.954 1.00 51.59 91 ASP A N 1
ATOM 717 C CA . ASP A 1 91 ? 14.881 3.396 -19.255 1.00 51.59 91 ASP A CA 1
ATOM 718 C C . ASP A 1 91 ? 16.394 3.626 -19.115 1.00 51.59 91 ASP A C 1
ATOM 720 O O . ASP A 1 91 ? 16.809 4.418 -18.257 1.00 51.59 91 ASP A O 1
ATOM 724 N N . GLY A 1 92 ? 17.174 2.825 -19.839 1.00 48.34 92 GLY A N 1
ATOM 725 C CA . GLY A 1 92 ? 18.621 2.930 -19.985 1.00 48.34 92 GLY A CA 1
ATOM 726 C C . GLY A 1 92 ? 18.944 3.500 -21.351 1.00 48.34 92 GLY A C 1
ATOM 727 O O . GLY A 1 92 ? 18.207 3.153 -22.300 1.00 48.34 92 GLY A O 1
#

Foldseek 3Di:
DWDKDWDDKDFPDDCVPDNPVNVVVQVCCCVVVVNQDDPQKGKDWPDDDDPDDPVVVVVCVVLVVVVWTKIFIDHPHHGGMITTMDGPDDPD